Protein AF-A0A0B5FX45-F1 (afdb_monomer)

Secondary structure (DSSP, 8-state):
-EEEEEEEE-TTS-EEEEEEEEETTEEEEEEEETTSPPEEEEEEGGG-S-HHHHHHHHHHHHHHTT-EE--------HHHHHHHHHHHHHHHHHHHHHHHHHHHHHHHHHHHHTT--

pLDDT: mean 80.98, std 15.62, range [41.31, 96.44]

Sequence (117 aa):
MVIAHLRFDNPDGSSKDWIIRRTSDGFATEWGRTGKALQSKNFPGKNFSNVDAEIQRRISEKYKKGYQDVVSSAPDDPAMKAVKKRVEQEAKAEAQKKAEKELAKISKIDSVFSNWF

Nearest PDB structures (foldseek):
  6q50-assembly1_A  TM=7.424E-01  e=2.292E+00  Leishmania mexicana MHOM/GT/2001/U1103
  8v45-assembly1_E  TM=4.989E-01  e=1.807E+00  Escherichia coli B185
  8v45-assembly1_D  TM=4.992E-01  e=1.917E+00  Escherichia coli B185
  8v48-assembly1_B  TM=5.318E-01  e=2.741E+00  Escherichia coli B185
  8v45-assembly1_C  TM=5.037E-01  e=2.433E+00  Escherichia coli B185

InterPro domains:
  IPR008893 WGR domain [PF05406] (26-70)
  IPR036930 WGR domain superfamily [SSF142921] (28-70)

Solvent-accessible surface area (backbone atoms only — not comparable to full-atom values): 6668 Å² total; per-residue (Å²): 88,74,74,47,40,29,35,34,77,44,97,86,76,51,43,34,37,41,34,35,29,46,49,96,62,30,35,34,42,35,38,34,50,61,100,53,86,60,48,75,50,80,45,61,29,91,82,42,96,50,56,66,60,53,52,51,52,55,52,51,57,39,46,76,70,63,34,40,79,46,94,58,98,53,78,90,50,67,66,58,58,51,51,54,54,48,54,54,50,50,53,51,51,53,51,48,56,50,51,52,54,53,53,54,51,53,56,56,51,54,61,56,60,69,75,75,117

Radius of gyration: 20.95 Å; Cα contacts (8 Å, |Δi|>4): 129; chains: 1; bounding box: 33×55×61 Å

Organism: NCBI:txid483547

Structure (mmCIF, N/CA/C/O backbone):
data_AF-A0A0B5FX45-F1
#
_entry.id   AF-A0A0B5FX45-F1
#
loop_
_atom_site.group_PDB
_atom_site.id
_atom_site.type_symbol
_atom_site.label_atom_i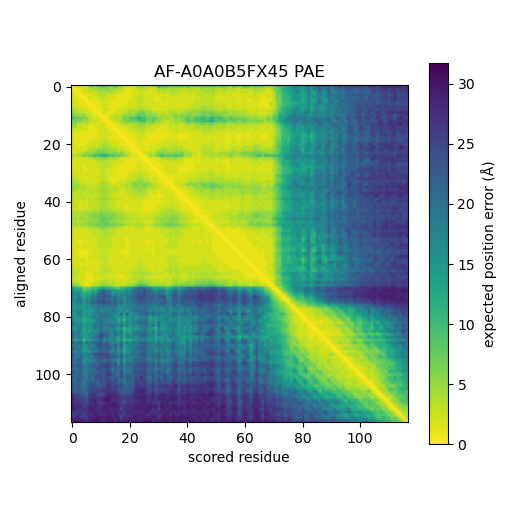d
_atom_site.label_alt_id
_atom_site.label_comp_id
_atom_site.label_asym_id
_atom_site.label_entity_id
_atom_site.label_seq_id
_atom_site.pdbx_PDB_ins_code
_atom_site.Cartn_x
_atom_site.Cartn_y
_atom_site.Cartn_z
_atom_site.occupancy
_atom_site.B_iso_or_equiv
_atom_site.auth_seq_id
_atom_site.auth_comp_id
_atom_site.auth_asym_id
_atom_site.auth_atom_id
_atom_site.pdbx_PDB_model_num
ATOM 1 N N . MET A 1 1 ? 3.228 -11.655 -9.136 1.00 83.38 1 MET A N 1
ATOM 2 C CA . MET A 1 1 ? 3.711 -11.862 -7.746 1.00 83.38 1 MET A CA 1
ATOM 3 C C . MET A 1 1 ? 3.039 -10.854 -6.818 1.00 83.38 1 MET A C 1
ATOM 5 O O . MET A 1 1 ? 2.895 -9.714 -7.236 1.00 83.38 1 MET A O 1
ATOM 9 N N . VAL A 1 2 ? 2.596 -11.228 -5.611 1.00 86.31 2 VAL A N 1
ATOM 10 C CA . VAL A 1 2 ? 2.105 -10.250 -4.610 1.00 86.31 2 VAL A CA 1
ATOM 11 C C . VAL A 1 2 ? 3.307 -9.578 -3.953 1.00 86.31 2 VAL A C 1
ATOM 13 O O . VAL A 1 2 ? 4.235 -10.273 -3.558 1.00 86.31 2 VAL A O 1
ATOM 16 N N . ILE A 1 3 ? 3.290 -8.250 -3.865 1.00 91.12 3 ILE A N 1
ATOM 17 C CA . ILE A 1 3 ? 4.353 -7.468 -3.221 1.00 91.12 3 ILE A CA 1
ATOM 18 C C . ILE A 1 3 ? 3.928 -7.030 -1.820 1.00 91.12 3 ILE A C 1
ATOM 20 O O . ILE A 1 3 ? 4.705 -7.141 -0.881 1.00 91.12 3 ILE A O 1
ATOM 24 N N . ALA A 1 4 ? 2.687 -6.565 -1.667 1.00 91.56 4 ALA A N 1
ATOM 25 C CA . ALA A 1 4 ? 2.130 -6.200 -0.370 1.00 91.56 4 ALA A CA 1
ATOM 26 C C . ALA A 1 4 ? 0.639 -6.534 -0.309 1.00 91.56 4 ALA A C 1
ATOM 28 O O . ALA A 1 4 ? -0.083 -6.377 -1.299 1.00 91.56 4 ALA A O 1
ATOM 29 N N . HIS A 1 5 ? 0.193 -6.955 0.870 1.00 93.94 5 HIS A N 1
ATOM 30 C CA . HIS A 1 5 ? -1.209 -7.120 1.222 1.00 93.94 5 HIS A CA 1
ATOM 31 C C . HIS A 1 5 ? -1.456 -6.338 2.507 1.00 93.94 5 HIS A C 1
ATOM 33 O O . HIS A 1 5 ? -0.943 -6.684 3.566 1.00 93.94 5 HIS A O 1
ATOM 39 N N . LEU A 1 6 ? -2.218 -5.259 2.388 1.00 94.50 6 LEU A N 1
ATOM 40 C CA . LEU A 1 6 ? -2.512 -4.347 3.475 1.00 94.50 6 LEU A CA 1
ATOM 41 C C . LEU A 1 6 ? -4.003 -4.378 3.802 1.00 94.50 6 LEU A C 1
ATOM 43 O O . LEU A 1 6 ? -4.831 -4.434 2.894 1.00 94.50 6 LEU A O 1
ATOM 47 N N . ARG A 1 7 ? -4.350 -4.264 5.081 1.00 94.81 7 ARG A N 1
ATOM 48 C CA . ARG A 1 7 ? -5.727 -4.174 5.567 1.00 94.81 7 ARG A CA 1
ATOM 49 C C . ARG A 1 7 ? -5.937 -2.915 6.376 1.00 94.81 7 ARG A C 1
ATOM 51 O O . ARG A 1 7 ? -5.081 -2.508 7.152 1.00 94.81 7 ARG A O 1
ATOM 58 N N . PHE A 1 8 ? -7.090 -2.304 6.174 1.00 95.00 8 PHE A N 1
ATOM 59 C CA . PHE A 1 8 ? -7.590 -1.233 7.014 1.00 95.00 8 PHE A CA 1
ATOM 60 C C . PHE A 1 8 ? -8.860 -1.707 7.706 1.00 95.00 8 PHE A C 1
ATOM 62 O O . PHE A 1 8 ? -9.820 -2.084 7.027 1.00 95.00 8 PHE A O 1
ATOM 69 N N . ASP A 1 9 ? -8.852 -1.672 9.033 1.00 92.75 9 ASP A N 1
ATOM 70 C CA . ASP A 1 9 ? -10.010 -1.999 9.854 1.00 92.75 9 ASP A CA 1
ATOM 71 C C . ASP A 1 9 ? -10.780 -0.715 10.156 1.00 92.75 9 ASP A C 1
ATOM 73 O O . ASP A 1 9 ? -10.256 0.235 10.741 1.00 92.75 9 ASP A O 1
ATOM 77 N N . ASN A 1 10 ? -12.025 -0.664 9.692 1.00 91.12 10 ASN A N 1
ATOM 78 C CA . ASN A 1 10 ? -12.907 0.460 9.938 1.00 91.12 10 ASN A CA 1
ATOM 79 C C . ASN A 1 10 ? -13.504 0.350 11.358 1.00 91.12 10 ASN A C 1
ATOM 81 O O . ASN A 1 10 ? -13.733 -0.757 11.852 1.00 91.12 10 ASN A O 1
ATOM 85 N N . PRO A 1 11 ? -13.854 1.481 11.997 1.00 89.25 11 PRO A N 1
ATOM 86 C CA . PRO A 1 11 ? -14.494 1.483 13.318 1.00 89.25 11 PRO A CA 1
ATOM 87 C C . PRO A 1 11 ? -15.849 0.759 13.374 1.00 89.25 11 PRO A C 1
ATOM 89 O O . PRO A 1 11 ? -16.292 0.374 14.449 1.00 89.25 11 PRO A O 1
ATOM 92 N N . ASP A 1 12 ? -16.509 0.569 12.228 1.00 90.44 12 ASP A N 1
ATOM 93 C CA . ASP A 1 12 ? -17.777 -0.161 12.102 1.00 90.44 12 ASP A CA 1
ATOM 94 C C . ASP A 1 12 ? -17.607 -1.696 12.122 1.00 90.44 12 ASP A C 1
ATOM 96 O O . ASP A 1 12 ? -18.574 -2.433 11.931 1.00 90.44 12 ASP A O 1
ATOM 100 N N . GLY A 1 13 ? -16.377 -2.185 12.324 1.00 87.81 13 GLY A N 1
ATOM 101 C CA . GLY A 1 13 ? -16.033 -3.606 12.332 1.00 87.81 13 GLY A CA 1
ATOM 102 C C . GLY A 1 13 ? -15.856 -4.217 10.939 1.00 87.81 13 GLY A C 1
ATOM 103 O O . GLY A 1 13 ? -15.592 -5.413 10.822 1.00 87.81 13 GLY A O 1
ATOM 104 N N . SER A 1 14 ? -15.995 -3.434 9.864 1.00 91.25 14 SER A N 1
ATOM 105 C CA . SER A 1 14 ? -15.686 -3.888 8.509 1.00 91.25 14 SER A CA 1
ATOM 106 C C . SER A 1 14 ? -14.210 -3.680 8.168 1.00 91.25 14 SER A C 1
ATOM 108 O O . SER A 1 14 ? -13.602 -2.686 8.550 1.00 91.25 14 SER A O 1
ATOM 110 N N . SER A 1 15 ? -13.637 -4.584 7.375 1.00 93.81 15 SER A N 1
ATOM 111 C CA . SER A 1 15 ? -12.251 -4.466 6.910 1.00 93.81 15 SER A CA 1
ATOM 112 C C . SER A 1 15 ? -12.186 -4.249 5.401 1.00 93.81 15 SER A C 1
ATOM 114 O O . SER A 1 15 ? -13.042 -4.713 4.633 1.00 93.81 15 SER A O 1
ATOM 116 N N . LYS A 1 16 ? -11.158 -3.525 4.965 1.00 95.00 16 LYS A N 1
ATOM 117 C CA . LYS A 1 16 ? -10.839 -3.283 3.559 1.00 95.00 16 LYS A CA 1
ATOM 118 C C . LYS A 1 16 ? -9.441 -3.791 3.264 1.00 95.00 16 LYS A C 1
ATOM 120 O O . LYS A 1 16 ? -8.483 -3.330 3.879 1.00 95.00 16 LYS A O 1
ATOM 125 N N . ASP A 1 17 ? -9.335 -4.657 2.270 1.00 95.12 17 ASP A N 1
ATOM 126 C CA . ASP A 1 17 ? -8.054 -5.130 1.768 1.00 95.12 17 ASP A CA 1
ATOM 127 C C . ASP A 1 17 ? -7.590 -4.245 0.611 1.00 95.12 17 ASP A C 1
ATOM 129 O O . ASP A 1 17 ? -8.379 -3.782 -0.221 1.00 95.12 17 ASP A O 1
ATOM 133 N N . TRP A 1 18 ? -6.288 -3.997 0.578 1.00 96.12 18 TRP A N 1
ATOM 134 C CA . TRP A 1 18 ? -5.579 -3.331 -0.499 1.00 96.12 18 TRP A CA 1
ATOM 135 C C . TRP A 1 18 ? -4.313 -4.125 -0.808 1.00 96.12 18 TRP A C 1
ATOM 137 O O . TRP A 1 18 ? -3.447 -4.302 0.045 1.00 96.12 18 TRP A O 1
ATOM 147 N N . ILE A 1 19 ? -4.207 -4.618 -2.033 1.00 95.19 19 ILE A N 1
ATOM 148 C CA . ILE A 1 19 ? -3.137 -5.513 -2.468 1.00 95.19 19 ILE A CA 1
ATOM 149 C C . ILE A 1 19 ? -2.411 -4.850 -3.628 1.00 95.19 19 ILE A C 1
ATOM 151 O O . ILE A 1 19 ? -3.039 -4.255 -4.504 1.00 95.19 19 ILE A O 1
ATOM 155 N N . ILE A 1 20 ? -1.088 -4.975 -3.667 1.00 94.88 20 ILE A N 1
ATOM 156 C CA . ILE A 1 20 ? -0.296 -4.607 -4.839 1.00 94.88 20 ILE A CA 1
ATOM 157 C C . ILE A 1 20 ? 0.448 -5.829 -5.365 1.00 94.88 20 ILE A C 1
ATOM 159 O O . ILE A 1 20 ? 1.094 -6.569 -4.617 1.00 94.88 20 ILE A O 1
ATOM 163 N N . ARG A 1 21 ? 0.328 -6.062 -6.671 1.00 93.75 21 ARG A N 1
ATOM 164 C CA . ARG A 1 21 ? 0.940 -7.191 -7.370 1.00 93.75 21 ARG A CA 1
ATOM 165 C C . ARG A 1 21 ? 1.883 -6.691 -8.447 1.00 93.75 21 ARG A C 1
ATOM 167 O O . ARG A 1 21 ? 1.520 -5.824 -9.233 1.00 93.75 21 ARG A O 1
ATOM 174 N N . ARG A 1 22 ? 3.064 -7.294 -8.532 1.00 91.44 22 ARG A N 1
ATOM 175 C CA . ARG A 1 22 ? 3.957 -7.154 -9.681 1.00 91.44 22 ARG A CA 1
ATOM 176 C C . ARG A 1 22 ? 3.434 -7.998 -10.837 1.00 91.44 22 ARG A C 1
ATOM 178 O O . ARG A 1 22 ? 3.142 -9.188 -10.651 1.00 91.44 22 ARG A O 1
ATOM 185 N N . THR A 1 23 ? 3.357 -7.380 -12.007 1.00 91.62 23 THR A N 1
ATOM 186 C CA . THR A 1 23 ? 3.070 -8.018 -13.297 1.00 91.62 23 THR A CA 1
ATOM 187 C C . THR A 1 23 ? 4.314 -7.928 -14.184 1.00 91.62 23 THR A C 1
ATOM 189 O O . THR A 1 23 ? 5.240 -7.184 -13.863 1.00 91.62 23 THR A O 1
ATOM 192 N N . SER A 1 24 ? 4.358 -8.668 -15.295 1.00 88.19 24 SER A N 1
ATOM 193 C CA . SER A 1 24 ? 5.449 -8.542 -16.281 1.00 88.19 24 SER A CA 1
ATOM 194 C C . SER A 1 24 ? 5.571 -7.108 -16.801 1.00 88.19 24 SER A C 1
ATOM 196 O O . SER A 1 24 ? 6.667 -6.573 -16.924 1.00 88.19 24 SER A O 1
ATOM 198 N N . ASP A 1 25 ? 4.424 -6.459 -17.001 1.00 90.06 25 ASP A N 1
ATOM 199 C CA . ASP A 1 25 ? 4.350 -5.187 -17.715 1.00 90.06 25 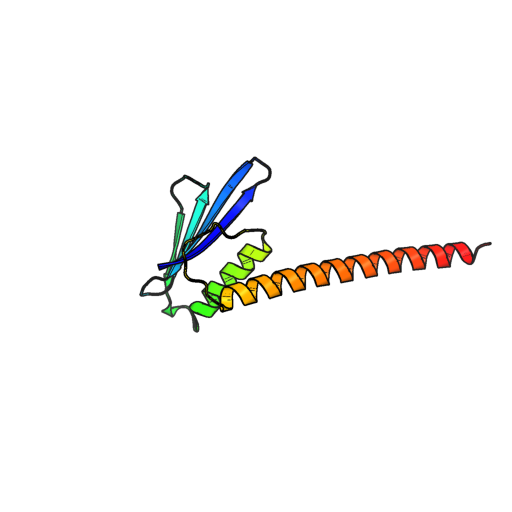ASP A CA 1
ATOM 200 C C . ASP A 1 25 ? 4.237 -3.985 -16.772 1.00 90.06 25 ASP A C 1
ATOM 202 O O . ASP A 1 25 ? 3.844 -2.912 -17.215 1.00 90.06 25 ASP A O 1
ATOM 206 N N . GLY A 1 26 ? 4.507 -4.145 -15.470 1.00 94.06 26 GLY A N 1
ATOM 207 C CA . GLY A 1 26 ? 4.310 -3.103 -14.458 1.00 94.06 26 GLY A CA 1
ATOM 208 C C . GLY A 1 26 ? 3.773 -3.654 -13.141 1.00 94.06 26 GLY A C 1
ATOM 209 O O . GLY A 1 26 ? 4.353 -4.566 -12.550 1.00 94.06 26 GLY A O 1
ATOM 210 N N . PHE A 1 27 ? 2.666 -3.093 -12.657 1.00 95.81 27 PHE A N 1
ATOM 211 C CA . PHE A 1 27 ? 2.006 -3.573 -11.444 1.00 95.81 27 PHE A CA 1
ATOM 212 C C . PHE A 1 27 ? 0.494 -3.354 -11.479 1.00 95.81 27 PHE A C 1
ATOM 214 O O . PHE A 1 27 ? -0.025 -2.529 -12.228 1.00 95.81 27 PHE A O 1
ATOM 221 N N . ALA A 1 28 ? -0.218 -4.073 -10.623 1.00 96.00 28 ALA A N 1
ATOM 222 C CA . ALA A 1 28 ? -1.649 -3.930 -10.415 1.00 96.00 28 ALA A CA 1
ATOM 223 C C . ALA A 1 28 ? -1.932 -3.630 -8.946 1.00 96.00 28 ALA A C 1
ATOM 225 O O . ALA A 1 28 ? -1.264 -4.158 -8.057 1.00 96.00 28 ALA A O 1
ATOM 226 N N . THR A 1 29 ? -2.935 -2.797 -8.688 1.00 96.31 29 THR A N 1
ATOM 227 C CA . THR A 1 29 ? -3.494 -2.626 -7.344 1.00 96.31 29 THR A CA 1
ATOM 228 C C . THR A 1 29 ? -4.890 -3.213 -7.306 1.00 96.31 29 THR A C 1
ATOM 230 O O . THR A 1 29 ? -5.702 -2.889 -8.173 1.00 96.31 29 THR A O 1
ATOM 233 N N . GLU A 1 30 ? -5.185 -3.997 -6.282 1.00 96.06 30 GLU A N 1
ATOM 234 C CA . GLU A 1 30 ? -6.506 -4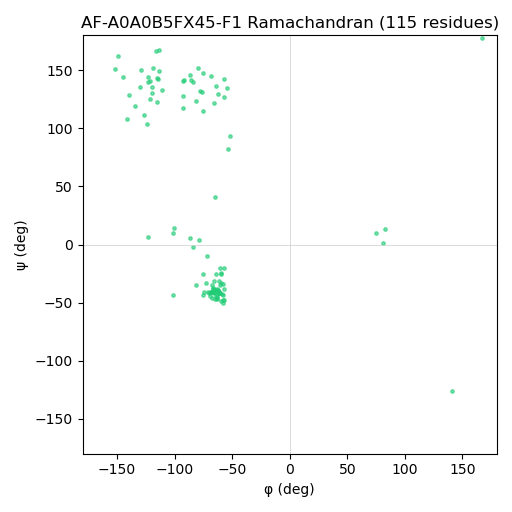.543 -5.996 1.00 96.06 30 GLU A CA 1
ATOM 235 C C . GLU A 1 30 ? -7.024 -3.948 -4.686 1.00 96.06 30 GLU A C 1
ATOM 237 O O . GLU A 1 30 ? -6.246 -3.724 -3.758 1.00 96.06 30 GLU A O 1
ATOM 242 N N . TRP A 1 31 ? -8.318 -3.653 -4.594 1.00 96.44 31 TRP A N 1
ATOM 243 C CA . TRP A 1 31 ? -8.919 -3.146 -3.364 1.00 96.44 31 TRP A CA 1
ATOM 244 C C . TRP A 1 31 ? -10.393 -3.505 -3.240 1.00 96.44 31 TRP A C 1
ATOM 246 O O . TRP A 1 31 ? -11.115 -3.624 -4.227 1.00 96.44 31 TRP A O 1
ATOM 256 N N . GLY A 1 32 ? -10.868 -3.630 -2.007 1.00 95.75 32 GLY A N 1
ATOM 257 C CA . GLY A 1 32 ? -12.266 -3.948 -1.753 1.00 95.75 32 GLY A CA 1
ATOM 258 C C . GLY A 1 32 ? -12.516 -4.352 -0.313 1.00 95.75 32 GLY A C 1
ATOM 259 O O . GLY A 1 32 ? -11.599 -4.414 0.503 1.00 95.75 32 GLY A O 1
ATOM 260 N N . ARG A 1 33 ? -13.784 -4.607 0.010 1.00 94.00 33 ARG A N 1
ATOM 261 C CA . ARG A 1 33 ? -14.155 -5.153 1.317 1.00 94.00 33 ARG A CA 1
ATOM 262 C C . ARG A 1 33 ? -13.552 -6.550 1.473 1.00 94.00 33 ARG A C 1
ATOM 264 O O . ARG A 1 33 ? -13.633 -7.357 0.547 1.00 94.00 33 ARG A O 1
ATOM 271 N N . THR A 1 34 ? -12.991 -6.836 2.642 1.00 91.50 34 THR A N 1
ATOM 272 C CA . THR A 1 34 ? -12.420 -8.147 2.962 1.00 91.50 34 THR A CA 1
ATOM 273 C C . THR A 1 34 ? -13.439 -9.267 2.738 1.00 91.50 34 THR A C 1
ATOM 275 O O . THR A 1 34 ? -14.607 -9.144 3.113 1.00 91.50 34 THR A O 1
ATOM 278 N N . GLY A 1 35 ? -13.006 -10.356 2.094 1.00 86.69 35 GLY A N 1
ATOM 279 C CA . GLY A 1 35 ? -13.854 -11.515 1.782 1.00 86.69 35 GLY A CA 1
ATOM 280 C C . GLY A 1 35 ? -14.845 -11.307 0.628 1.00 86.69 35 GLY A C 1
ATOM 281 O O . GLY A 1 35 ? -15.725 -12.141 0.418 1.00 86.69 35 GLY A O 1
ATOM 282 N N . LYS A 1 36 ? -14.739 -10.202 -0.120 1.00 91.62 36 LYS A N 1
ATOM 283 C CA . LYS A 1 36 ? -15.526 -9.937 -1.334 1.00 91.62 36 LYS A CA 1
ATOM 284 C C . LYS A 1 36 ? -14.622 -9.858 -2.562 1.00 91.62 36 LYS A C 1
ATOM 286 O O . LYS A 1 36 ? -13.404 -9.751 -2.446 1.00 91.62 36 LYS A O 1
ATOM 291 N N . ALA A 1 37 ? -15.237 -9.903 -3.744 1.00 91.81 37 ALA A N 1
ATOM 292 C CA . ALA A 1 37 ? -14.531 -9.668 -4.997 1.00 91.81 37 ALA A CA 1
ATOM 293 C C . ALA A 1 37 ? -13.865 -8.283 -4.968 1.00 91.81 37 ALA A C 1
ATOM 295 O O . ALA A 1 37 ? -14.516 -7.276 -4.674 1.00 91.81 37 ALA A O 1
ATOM 296 N N . LEU A 1 38 ? -12.562 -8.253 -5.242 1.00 93.50 38 LEU A N 1
ATOM 297 C CA . LEU A 1 38 ? -11.772 -7.029 -5.234 1.00 93.50 38 LEU A CA 1
ATOM 298 C C . LEU A 1 38 ? -11.869 -6.333 -6.591 1.00 93.50 38 LEU A C 1
ATOM 300 O O . LEU A 1 38 ? -11.857 -6.969 -7.643 1.00 93.50 38 LEU A O 1
ATOM 304 N N . GLN A 1 39 ? -11.928 -5.008 -6.557 1.00 96.25 39 GLN A N 1
ATOM 305 C CA . GLN A 1 39 ? -11.715 -4.179 -7.736 1.00 96.25 39 GLN A CA 1
ATOM 306 C C . GLN A 1 39 ? -10.225 -4.154 -8.055 1.00 96.25 39 GLN A C 1
ATOM 308 O O . GLN A 1 39 ? -9.406 -4.193 -7.140 1.00 96.25 39 GLN A O 1
ATOM 313 N N . SER A 1 40 ? -9.863 -4.057 -9.330 1.00 95.50 40 SER A N 1
ATOM 314 C CA . SER A 1 40 ? -8.467 -4.017 -9.760 1.00 95.50 40 SER A CA 1
ATOM 315 C C . SER A 1 40 ? -8.201 -2.850 -10.704 1.00 95.50 40 SER A C 1
ATOM 317 O O . SER A 1 40 ? -9.073 -2.390 -11.443 1.00 95.50 40 SER A O 1
ATOM 319 N N . LYS A 1 41 ? -6.967 -2.345 -10.669 1.00 96.38 41 LYS A N 1
ATOM 320 C CA . LYS A 1 41 ? -6.454 -1.371 -11.632 1.00 96.38 41 LYS A CA 1
ATOM 321 C C . LYS A 1 41 ? -5.018 -1.702 -11.990 1.00 96.38 41 LYS A C 1
ATOM 323 O O . LYS A 1 41 ? -4.171 -1.824 -11.105 1.00 96.38 41 LYS A O 1
ATOM 328 N N . ASN A 1 42 ? -4.759 -1.777 -13.290 1.00 95.31 42 ASN A N 1
ATOM 329 C CA . ASN A 1 42 ? -3.436 -2.040 -13.837 1.00 95.31 42 ASN A CA 1
ATOM 330 C C . ASN A 1 42 ? -2.701 -0.733 -14.138 1.00 95.31 42 ASN A C 1
ATOM 332 O O . ASN A 1 42 ? -3.286 0.236 -14.628 1.00 95.31 42 ASN A O 1
ATOM 336 N N . PHE A 1 43 ? -1.405 -0.734 -13.855 1.00 94.31 43 PHE A N 1
ATOM 337 C CA . PHE A 1 43 ? -0.488 0.374 -14.066 1.00 94.31 43 PHE A CA 1
ATOM 338 C C . PHE A 1 43 ? 0.672 -0.112 -14.943 1.00 94.31 43 PHE A C 1
ATOM 340 O O . PHE A 1 43 ? 1.561 -0.815 -14.452 1.00 94.31 43 PHE A O 1
ATOM 347 N N . PRO A 1 44 ? 0.672 0.245 -16.241 1.00 95.38 44 PRO A N 1
ATOM 348 C CA . PRO A 1 44 ? 1.757 -0.109 -17.145 1.00 95.38 44 PRO A CA 1
ATOM 349 C C . PRO A 1 44 ? 3.081 0.513 -16.693 1.00 95.38 44 PRO A C 1
ATOM 351 O O . PRO A 1 44 ? 3.163 1.719 -16.469 1.00 95.38 44 PRO A O 1
ATOM 354 N N . GLY A 1 45 ? 4.126 -0.302 -16.609 1.00 92.00 45 GLY A N 1
ATOM 355 C CA . GLY A 1 45 ? 5.467 0.055 -16.157 1.00 92.00 45 GLY A CA 1
ATOM 356 C C . GLY A 1 45 ? 6.122 1.119 -17.028 1.00 92.00 45 GLY A C 1
ATOM 357 O O . GLY A 1 45 ? 6.810 1.980 -16.500 1.00 92.00 45 GLY A O 1
ATOM 358 N N . LYS A 1 46 ? 5.811 1.147 -18.333 1.00 92.94 46 LYS A N 1
ATOM 359 C CA . LYS A 1 46 ? 6.285 2.182 -19.271 1.00 92.94 46 LYS A CA 1
ATOM 360 C C . LYS A 1 46 ? 5.915 3.617 -18.870 1.00 92.94 46 LYS A C 1
ATOM 362 O O . LYS A 1 46 ? 6.527 4.558 -19.356 1.00 92.94 46 LYS A O 1
ATOM 367 N N . ASN A 1 47 ? 4.911 3.787 -18.007 1.00 92.12 47 ASN A N 1
ATOM 368 C CA . ASN A 1 47 ? 4.479 5.098 -17.525 1.00 92.12 47 ASN A CA 1
ATOM 369 C C . ASN A 1 47 ? 5.311 5.594 -16.329 1.00 92.12 47 ASN A C 1
ATOM 371 O O . ASN A 1 47 ? 5.053 6.683 -15.824 1.00 92.12 47 ASN A O 1
ATOM 375 N N . PHE A 1 48 ? 6.268 4.798 -15.846 1.00 91.44 48 PHE A N 1
ATOM 376 C CA . PHE A 1 48 ? 7.061 5.100 -14.662 1.00 91.44 48 PHE A CA 1
ATOM 377 C C . PHE A 1 48 ? 8.546 4.929 -14.974 1.00 91.44 48 PHE A C 1
ATOM 379 O O . PHE A 1 48 ? 8.957 3.934 -15.562 1.00 91.44 48 PHE A O 1
ATOM 386 N N . SER A 1 49 ? 9.365 5.881 -14.531 1.00 90.19 49 SER A N 1
ATOM 387 C CA . SER A 1 49 ? 10.826 5.792 -14.640 1.00 90.19 49 SER A CA 1
ATOM 388 C C . SER A 1 49 ? 11.405 4.687 -13.753 1.00 90.19 49 SER A C 1
ATOM 390 O O . SER A 1 49 ? 12.366 4.025 -14.131 1.00 90.19 49 SER A O 1
ATOM 392 N N . ASN A 1 50 ? 10.808 4.468 -12.579 1.00 92.50 50 ASN A N 1
ATOM 393 C CA . ASN A 1 50 ? 11.152 3.382 -11.674 1.00 92.50 50 ASN A CA 1
ATOM 394 C C . ASN A 1 50 ? 9.878 2.806 -11.041 1.00 92.50 50 ASN A C 1
ATOM 396 O O . ASN A 1 50 ? 9.242 3.429 -10.187 1.00 92.50 50 ASN A O 1
ATOM 400 N N . VAL A 1 51 ? 9.509 1.601 -11.477 1.00 92.69 51 VAL A N 1
ATOM 401 C CA . VAL A 1 51 ? 8.291 0.910 -11.035 1.00 92.69 51 VAL A CA 1
ATOM 402 C C . VAL A 1 51 ? 8.361 0.541 -9.551 1.00 92.69 51 VAL A C 1
ATOM 404 O O . VAL A 1 51 ? 7.366 0.666 -8.840 1.00 92.69 51 VAL A O 1
ATOM 407 N N . ASP A 1 52 ? 9.531 0.129 -9.062 1.00 91.12 52 ASP A N 1
ATOM 408 C CA . ASP A 1 52 ? 9.719 -0.268 -7.665 1.00 91.12 52 ASP A CA 1
ATOM 409 C C . ASP A 1 52 ? 9.597 0.928 -6.721 1.00 91.12 52 ASP A C 1
ATOM 411 O O . ASP A 1 52 ? 8.913 0.843 -5.701 1.00 91.12 52 ASP A O 1
ATOM 415 N N . ALA A 1 53 ? 10.158 2.077 -7.100 1.00 92.31 53 ALA A N 1
ATOM 416 C CA . ALA A 1 53 ? 9.996 3.314 -6.341 1.00 92.31 53 ALA A CA 1
ATOM 417 C C . ALA A 1 53 ? 8.520 3.742 -6.246 1.00 92.31 53 ALA A C 1
ATOM 419 O O . ALA A 1 53 ? 8.059 4.124 -5.170 1.00 92.31 53 ALA A O 1
ATOM 420 N N . GLU A 1 54 ? 7.755 3.632 -7.337 1.00 94.44 54 GLU A N 1
ATOM 421 C CA . GLU A 1 54 ? 6.322 3.956 -7.331 1.00 94.44 54 GLU A CA 1
ATOM 422 C C . GLU A 1 54 ? 5.507 2.975 -6.473 1.00 94.44 54 GLU A C 1
ATOM 424 O O . GLU A 1 54 ? 4.616 3.395 -5.727 1.00 94.44 54 GLU A O 1
ATOM 429 N N . ILE A 1 55 ? 5.821 1.676 -6.533 1.00 93.06 55 ILE A N 1
ATOM 430 C CA . ILE A 1 55 ? 5.218 0.654 -5.665 1.00 93.06 55 ILE A CA 1
ATOM 431 C C . ILE A 1 55 ? 5.461 1.005 -4.193 1.00 93.06 55 ILE A C 1
ATOM 433 O O . ILE A 1 55 ? 4.508 1.078 -3.414 1.00 93.06 55 ILE A O 1
ATOM 437 N N . GLN A 1 56 ? 6.712 1.290 -3.823 1.00 92.62 56 GLN A N 1
ATOM 438 C CA . GLN A 1 56 ? 7.088 1.647 -2.453 1.00 92.62 56 GLN A CA 1
ATOM 439 C C . GLN A 1 56 ? 6.409 2.941 -1.989 1.00 92.62 56 GLN A C 1
ATOM 441 O O . GLN A 1 56 ? 5.903 3.014 -0.867 1.00 92.62 56 GLN A O 1
ATOM 446 N N . ARG A 1 57 ? 6.310 3.945 -2.868 1.00 94.81 57 ARG A N 1
ATOM 447 C CA . ARG A 1 57 ? 5.600 5.201 -2.589 1.00 94.81 57 ARG A CA 1
ATOM 448 C C . ARG A 1 57 ? 4.134 4.945 -2.233 1.00 94.81 57 ARG A C 1
ATOM 450 O O . ARG A 1 57 ? 3.652 5.453 -1.222 1.00 94.81 57 ARG A O 1
ATOM 457 N N . ARG A 1 58 ? 3.433 4.118 -3.017 1.00 94.75 58 ARG A N 1
ATOM 458 C CA . ARG A 1 58 ? 2.023 3.764 -2.767 1.00 94.75 58 ARG A CA 1
ATOM 459 C C . ARG A 1 58 ? 1.838 2.972 -1.482 1.00 94.75 58 ARG A C 1
ATOM 461 O O . ARG A 1 58 ? 0.890 3.235 -0.750 1.00 94.75 58 ARG A O 1
ATOM 468 N N . ILE A 1 59 ? 2.733 2.028 -1.200 1.00 93.00 59 ILE A N 1
ATOM 469 C CA . ILE A 1 59 ? 2.729 1.268 0.054 1.00 93.00 59 ILE A CA 1
ATOM 470 C C . ILE A 1 59 ? 2.889 2.227 1.247 1.00 93.00 59 ILE A C 1
ATOM 472 O O . ILE A 1 59 ? 2.072 2.208 2.167 1.00 93.00 59 ILE A O 1
ATOM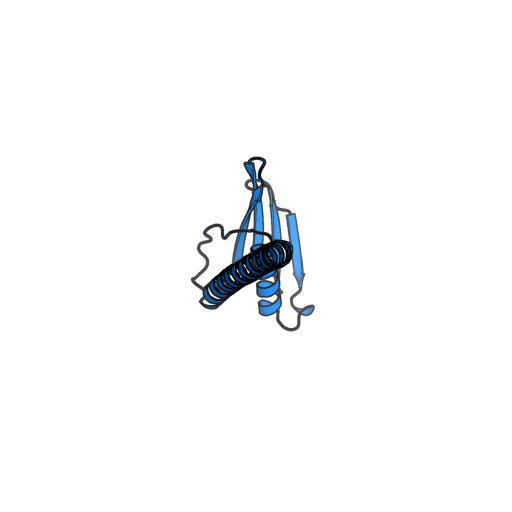 476 N N . SER A 1 60 ? 3.864 3.141 1.193 1.00 92.44 60 SER A N 1
ATOM 477 C CA . SER A 1 60 ? 4.082 4.152 2.237 1.00 92.44 60 SER A CA 1
ATOM 478 C C . SER A 1 60 ? 2.852 5.037 2.467 1.00 92.44 60 SER A C 1
ATOM 480 O O . SER A 1 60 ? 2.449 5.254 3.609 1.00 92.44 60 SER A O 1
ATOM 482 N N . GLU A 1 61 ? 2.186 5.495 1.402 1.00 94.56 61 GLU A N 1
ATOM 483 C CA . GLU A 1 61 ? 0.934 6.255 1.522 1.00 94.56 61 GLU A CA 1
ATOM 484 C C . GLU A 1 61 ? -0.183 5.477 2.224 1.00 94.56 61 GLU A C 1
ATOM 486 O O . GLU A 1 61 ? -1.022 6.079 2.896 1.00 94.56 61 GLU A O 1
ATOM 491 N N . LYS A 1 62 ? -0.235 4.152 2.059 1.00 94.38 62 LYS A N 1
ATOM 492 C CA . LYS A 1 62 ? -1.231 3.308 2.727 1.00 94.38 62 LYS A CA 1
ATOM 493 C C . LYS A 1 62 ? -0.906 3.120 4.201 1.00 94.38 62 LYS A C 1
ATOM 495 O O . LYS A 1 62 ? -1.816 3.275 5.013 1.00 94.38 62 LYS A O 1
ATOM 500 N N . TYR A 1 63 ? 0.361 2.920 4.560 1.00 91.88 63 TYR A N 1
ATOM 501 C CA . TYR A 1 63 ? 0.769 2.914 5.968 1.00 91.88 63 TYR A CA 1
ATOM 502 C C . TYR A 1 63 ? 0.436 4.235 6.667 1.00 91.88 63 TYR A C 1
ATOM 504 O O . TYR A 1 63 ? -0.129 4.225 7.756 1.00 91.88 63 TYR A O 1
ATOM 512 N N . LYS A 1 64 ? 0.673 5.381 6.013 1.00 93.12 64 LYS A N 1
ATOM 513 C CA . LYS A 1 64 ? 0.287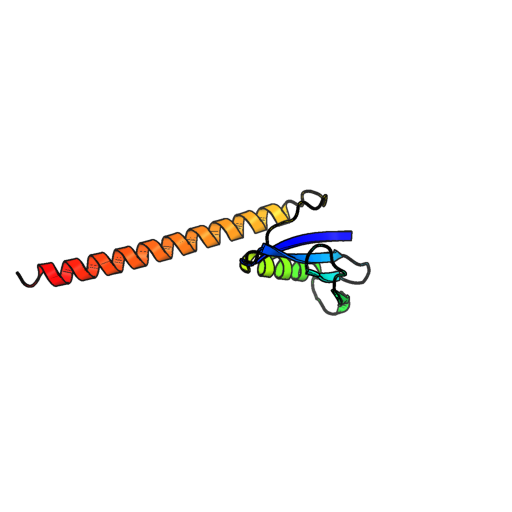 6.703 6.549 1.00 93.12 64 LYS A CA 1
ATOM 514 C C . LYS A 1 64 ? -1.219 6.844 6.789 1.00 93.12 64 LYS A C 1
ATOM 516 O O . LYS A 1 64 ? -1.635 7.629 7.630 1.00 93.12 64 LYS A O 1
ATOM 521 N N . LYS A 1 65 ? -2.040 6.083 6.061 1.00 91.56 65 LYS A N 1
ATOM 522 C CA . LYS A 1 65 ? -3.500 6.032 6.228 1.00 91.56 65 LYS A CA 1
ATOM 523 C C . LYS A 1 65 ? -3.950 5.024 7.290 1.00 91.56 65 LYS A C 1
ATOM 525 O O . LYS A 1 65 ? -5.148 4.813 7.418 1.00 91.56 65 LYS A O 1
ATOM 530 N N . GLY A 1 66 ? -3.025 4.394 8.016 1.00 91.69 66 GLY A N 1
ATOM 531 C CA . GLY A 1 66 ? -3.329 3.416 9.062 1.00 91.69 66 GLY A CA 1
ATOM 532 C C . GLY A 1 66 ? -3.597 2.002 8.550 1.00 91.69 66 GLY A C 1
ATOM 533 O O . GLY A 1 66 ? -4.102 1.178 9.306 1.00 91.69 66 GLY A O 1
ATOM 534 N N . TYR A 1 67 ? -3.281 1.703 7.285 1.00 94.06 67 TYR A N 1
ATOM 535 C CA . TYR A 1 67 ? -3.314 0.319 6.816 1.00 94.06 67 TYR A CA 1
ATOM 536 C C . TYR A 1 67 ? -2.196 -0.480 7.493 1.00 94.06 67 TYR A C 1
ATOM 538 O O . TYR A 1 67 ? -1.097 0.033 7.705 1.00 94.06 67 TYR A O 1
ATOM 546 N N . GLN A 1 68 ? -2.468 -1.744 7.782 1.00 92.31 68 GLN A N 1
ATOM 547 C CA . GLN A 1 68 ? -1.558 -2.671 8.442 1.00 92.31 68 GLN A CA 1
ATOM 548 C C . GLN A 1 68 ? -1.259 -3.853 7.523 1.00 92.31 68 GLN A C 1
ATOM 550 O O . GLN A 1 68 ? -2.086 -4.214 6.688 1.00 92.31 68 GLN A O 1
ATOM 555 N N . ASP A 1 69 ? -0.085 -4.461 7.665 1.00 90.38 69 ASP A N 1
ATOM 556 C CA . ASP A 1 69 ? 0.252 -5.662 6.904 1.00 90.38 69 ASP A CA 1
ATOM 557 C C . ASP A 1 69 ? -0.652 -6.824 7.316 1.00 90.38 69 ASP A C 1
ATOM 559 O O . ASP A 1 69 ? -0.658 -7.247 8.473 1.00 90.38 69 ASP A O 1
ATOM 563 N N . VAL A 1 70 ? -1.372 -7.386 6.350 1.00 87.50 70 VAL A N 1
ATOM 564 C CA . VAL A 1 70 ? -1.925 -8.730 6.493 1.00 87.50 70 VAL A CA 1
ATOM 565 C C . VAL A 1 70 ? -0.781 -9.659 6.165 1.00 87.50 70 VAL A C 1
ATOM 567 O O . VAL A 1 70 ? -0.213 -9.520 5.084 1.00 87.50 70 VAL A O 1
ATOM 570 N N . VAL A 1 71 ? -0.431 -10.565 7.084 1.00 63.06 71 VAL A N 1
ATOM 571 C CA . VAL A 1 71 ? 0.675 -11.519 6.920 1.00 63.06 71 VAL A CA 1
ATOM 572 C C . VAL A 1 71 ? 0.514 -12.253 5.588 1.00 63.06 71 VAL A C 1
ATOM 574 O O . VAL A 1 71 ? -0.206 -13.236 5.452 1.00 63.06 71 VAL A O 1
ATOM 577 N N . SER A 1 72 ? 1.164 -11.702 4.575 1.00 50.69 72 SER A N 1
ATOM 578 C CA . SER A 1 72 ? 1.361 -12.276 3.267 1.00 50.69 72 SER A CA 1
ATOM 579 C C . SER A 1 72 ? 2.690 -12.983 3.385 1.00 50.69 72 SER A C 1
ATOM 581 O O . SER A 1 72 ? 3.674 -12.367 3.788 1.00 50.69 72 SER A O 1
ATOM 583 N N . SER A 1 73 ? 2.729 -14.257 3.026 1.00 41.31 73 SER A N 1
ATOM 584 C CA . SER A 1 73 ? 3.931 -15.080 2.884 1.00 41.31 73 SER A CA 1
ATOM 585 C C . SER A 1 73 ? 4.860 -14.585 1.754 1.00 41.31 73 SER A C 1
ATOM 587 O O . SER A 1 73 ? 5.354 -15.376 0.955 1.00 41.31 73 SER A O 1
ATOM 589 N N . ALA A 1 74 ? 5.042 -13.268 1.628 1.00 46.12 74 ALA A N 1
ATOM 590 C CA . ALA A 1 74 ? 6.004 -12.637 0.744 1.00 46.12 74 ALA A CA 1
ATOM 591 C C . ALA A 1 74 ? 7.364 -12.598 1.466 1.00 46.12 74 ALA A C 1
ATOM 593 O O . ALA A 1 74 ? 7.394 -12.375 2.677 1.00 46.12 74 ALA A O 1
ATOM 594 N N . PRO A 1 75 ? 8.472 -12.857 0.751 1.00 44.78 75 PRO A N 1
ATOM 595 C CA . PRO A 1 75 ? 9.798 -12.966 1.347 1.00 44.78 75 PRO A CA 1
ATOM 596 C C . PRO A 1 75 ? 10.155 -11.689 2.112 1.00 44.78 75 PRO A C 1
ATOM 598 O O . PRO A 1 75 ? 9.810 -10.594 1.671 1.00 44.78 75 PRO A O 1
ATOM 601 N N . ASP A 1 76 ? 10.832 -11.856 3.251 1.00 51.03 76 ASP A N 1
ATOM 602 C CA . ASP A 1 76 ? 11.387 -10.797 4.098 1.00 51.03 76 ASP A CA 1
ATOM 603 C C . ASP A 1 76 ? 12.284 -9.849 3.280 1.00 51.03 76 ASP A C 1
ATOM 605 O O . ASP A 1 76 ? 13.506 -9.982 3.265 1.00 51.03 76 ASP A O 1
ATOM 609 N N . ASP A 1 77 ? 11.691 -8.882 2.584 1.00 59.50 77 ASP A N 1
ATOM 610 C CA . ASP A 1 77 ? 12.449 -7.858 1.880 1.00 59.50 77 ASP A CA 1
ATOM 611 C C . ASP A 1 77 ? 12.981 -6.854 2.923 1.00 59.50 77 ASP A C 1
ATOM 613 O O . ASP A 1 77 ? 12.193 -6.172 3.599 1.00 59.50 77 ASP A O 1
ATOM 617 N N . PRO A 1 78 ? 14.311 -6.742 3.109 1.00 59.19 78 PRO A N 1
ATOM 618 C CA . PRO A 1 78 ? 14.899 -5.833 4.089 1.00 59.19 78 PRO A CA 1
ATOM 619 C C . PRO A 1 78 ? 14.531 -4.364 3.829 1.00 59.19 78 PRO A C 1
ATOM 621 O O . PRO A 1 78 ? 14.486 -3.573 4.777 1.00 59.19 78 PRO A O 1
ATOM 624 N N . ALA A 1 79 ? 14.196 -3.992 2.587 1.00 59.28 79 ALA A N 1
ATOM 625 C CA . ALA A 1 79 ? 13.737 -2.646 2.264 1.00 59.28 79 ALA A CA 1
ATOM 626 C C . ALA A 1 79 ? 12.377 -2.333 2.914 1.00 59.28 79 ALA A C 1
ATOM 628 O O . ALA A 1 79 ? 12.195 -1.242 3.458 1.00 59.28 79 ALA A O 1
ATOM 629 N N . MET A 1 80 ? 11.455 -3.303 2.960 1.00 60.59 80 MET A N 1
ATOM 630 C CA . MET A 1 80 ? 10.142 -3.146 3.606 1.00 60.59 80 MET A CA 1
ATOM 631 C C . MET A 1 80 ? 10.279 -2.972 5.126 1.00 60.59 80 MET A C 1
ATOM 633 O O . MET A 1 80 ? 9.641 -2.095 5.716 1.00 60.59 80 MET A O 1
ATOM 637 N N . LYS A 1 81 ? 11.187 -3.727 5.767 1.00 62.38 81 LYS A N 1
ATOM 638 C CA . LYS A 1 81 ? 11.508 -3.553 7.199 1.00 62.38 81 LYS A CA 1
ATOM 639 C C . LYS A 1 81 ? 12.068 -2.160 7.495 1.00 62.38 81 LYS A C 1
ATOM 641 O O . LYS A 1 81 ? 11.691 -1.543 8.494 1.00 62.38 81 LYS A O 1
ATOM 646 N N . ALA A 1 82 ? 12.938 -1.647 6.626 1.00 67.44 82 ALA A N 1
ATOM 647 C CA . ALA A 1 82 ? 13.511 -0.314 6.782 1.00 67.44 82 ALA A CA 1
ATOM 648 C C . ALA A 1 82 ? 12.454 0.795 6.642 1.00 67.44 82 ALA A C 1
ATOM 650 O O . ALA A 1 82 ? 12.457 1.739 7.434 1.00 67.44 82 ALA A O 1
ATOM 651 N N . VAL A 1 83 ? 11.521 0.669 5.690 1.00 69.12 83 VAL A N 1
ATOM 652 C CA . VAL A 1 83 ? 10.414 1.626 5.515 1.00 69.12 83 VAL A CA 1
ATOM 653 C C . VAL A 1 83 ? 9.508 1.642 6.746 1.00 69.12 83 VAL A C 1
ATOM 655 O O . VAL A 1 83 ? 9.231 2.719 7.273 1.00 69.12 83 VAL A O 1
ATOM 658 N N . LYS A 1 84 ? 9.124 0.470 7.269 1.00 64.88 84 LYS A N 1
ATOM 659 C CA . LYS A 1 84 ? 8.314 0.365 8.494 1.00 64.88 84 LYS A CA 1
ATOM 660 C C . LYS A 1 84 ? 8.977 1.065 9.683 1.00 64.88 84 LYS A C 1
ATOM 662 O O . LYS A 1 84 ? 8.343 1.881 10.347 1.00 64.88 84 LYS A O 1
ATOM 667 N N . LYS A 1 85 ? 10.272 0.807 9.907 1.00 71.00 85 LYS A N 1
ATOM 668 C CA . LYS A 1 85 ? 11.033 1.421 11.007 1.00 71.00 85 LYS A CA 1
ATOM 669 C C . LYS A 1 85 ? 11.110 2.946 10.881 1.00 71.00 85 LYS A C 1
ATOM 671 O O . LYS A 1 85 ? 10.995 3.638 11.887 1.00 71.00 85 LYS A O 1
ATOM 676 N N . ARG A 1 86 ? 11.273 3.472 9.662 1.00 75.50 86 ARG A N 1
ATOM 677 C CA . ARG A 1 86 ? 11.308 4.923 9.411 1.00 75.50 86 ARG A 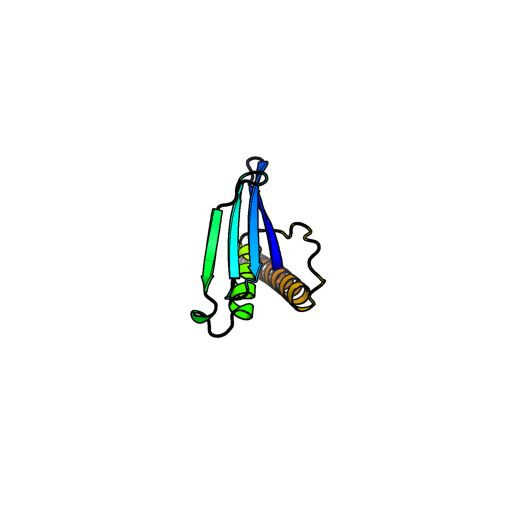CA 1
ATOM 678 C C . ARG A 1 86 ? 9.958 5.584 9.676 1.00 75.50 86 ARG A C 1
ATOM 680 O O . ARG A 1 86 ? 9.920 6.574 10.394 1.00 75.50 86 ARG A O 1
ATOM 687 N N . VAL A 1 87 ? 8.861 5.005 9.182 1.00 71.06 87 VAL A N 1
ATOM 688 C CA . VAL A 1 87 ? 7.505 5.534 9.424 1.00 71.06 87 VAL A CA 1
ATOM 689 C C . VAL A 1 87 ? 7.174 5.534 10.920 1.00 71.06 87 VAL A C 1
ATOM 691 O O . VAL A 1 87 ? 6.623 6.506 11.429 1.00 71.06 87 VAL A O 1
ATOM 694 N N . GLU A 1 88 ? 7.558 4.484 11.650 1.00 70.50 88 GLU A N 1
ATOM 695 C CA . GLU A 1 88 ? 7.343 4.414 13.099 1.00 70.50 88 GLU A CA 1
ATOM 696 C C . GLU A 1 88 ? 8.175 5.457 13.869 1.00 70.50 88 GLU A C 1
ATOM 698 O O . GLU A 1 88 ? 7.691 6.058 14.829 1.00 70.50 88 GLU A O 1
ATOM 703 N N . GLN A 1 89 ? 9.417 5.709 13.447 1.00 67.88 89 GLN A N 1
ATOM 704 C CA . GLN A 1 89 ? 10.269 6.741 14.043 1.00 67.88 89 GLN A CA 1
ATOM 705 C C . GLN A 1 89 ? 9.762 8.156 13.752 1.00 67.88 89 GLN A C 1
ATOM 707 O O . GLN A 1 89 ? 9.758 8.989 14.656 1.00 67.88 89 GLN A O 1
ATOM 712 N N . GLU A 1 90 ? 9.298 8.422 12.531 1.00 74.94 90 GLU A N 1
ATOM 713 C CA . GLU A 1 90 ? 8.696 9.706 12.159 1.00 74.94 90 GLU A CA 1
ATOM 714 C C . GLU A 1 90 ? 7.419 9.975 12.966 1.00 74.94 90 GLU A C 1
ATOM 716 O O . GLU A 1 90 ? 7.275 11.059 13.528 1.00 74.94 90 GLU A O 1
ATOM 721 N N . ALA A 1 91 ? 6.549 8.970 13.123 1.00 70.75 91 ALA A N 1
ATOM 722 C CA . ALA A 1 91 ? 5.344 9.082 13.945 1.00 70.75 91 ALA A CA 1
ATOM 723 C C . ALA A 1 91 ? 5.670 9.368 15.424 1.00 70.75 91 ALA A C 1
ATOM 725 O O . ALA A 1 91 ? 5.034 10.217 16.052 1.00 70.75 91 ALA A O 1
ATOM 726 N N . LYS A 1 92 ? 6.697 8.708 15.982 1.00 71.31 92 LYS A N 1
ATOM 727 C CA . LYS A 1 92 ? 7.170 8.975 17.353 1.00 71.31 92 LYS A CA 1
ATOM 728 C C . LYS A 1 92 ? 7.767 10.377 17.490 1.00 71.31 92 LYS A C 1
ATOM 730 O O . LYS A 1 92 ? 7.470 11.063 18.465 1.00 71.31 92 LYS A O 1
ATOM 735 N N . ALA A 1 93 ? 8.549 10.831 16.511 1.00 71.62 93 ALA A N 1
ATOM 736 C CA . ALA A 1 93 ? 9.149 12.164 16.513 1.00 71.62 93 ALA A CA 1
ATOM 737 C C . ALA A 1 93 ? 8.097 13.281 16.390 1.00 71.62 93 ALA A C 1
ATOM 739 O O . ALA A 1 93 ? 8.216 14.324 17.035 1.00 71.62 93 ALA A O 1
ATOM 740 N N . GLU A 1 94 ? 7.048 13.071 15.592 1.00 72.75 94 GLU A N 1
ATOM 741 C CA . GLU A 1 94 ? 5.937 14.016 15.471 1.00 72.75 94 GLU A CA 1
ATOM 742 C C . GLU A 1 94 ? 5.117 14.093 16.767 1.00 72.75 94 GLU A C 1
ATOM 744 O O . GLU A 1 94 ? 4.788 15.191 17.225 1.00 72.75 94 GLU A O 1
ATOM 749 N N . ALA A 1 95 ? 4.868 12.951 17.420 1.00 70.62 95 ALA A N 1
ATOM 750 C CA . ALA A 1 95 ? 4.220 12.910 18.729 1.00 70.62 95 ALA A CA 1
ATOM 751 C C . ALA A 1 95 ? 5.037 13.654 19.803 1.00 70.62 95 ALA A C 1
ATOM 753 O O . ALA A 1 95 ? 4.471 14.430 20.575 1.00 70.62 95 ALA A O 1
ATOM 754 N N . GLN A 1 96 ? 6.364 13.489 19.809 1.00 69.56 96 GLN A N 1
ATOM 755 C CA . GLN A 1 96 ? 7.261 14.178 20.745 1.00 69.56 96 GLN A CA 1
ATOM 756 C C . GLN A 1 96 ? 7.264 15.695 20.530 1.00 69.56 96 GLN A C 1
ATOM 758 O O . GLN A 1 96 ? 7.057 16.454 21.475 1.00 69.56 96 GLN A O 1
ATOM 763 N N . LYS A 1 97 ? 7.376 16.148 19.274 1.00 71.56 97 LYS A N 1
ATOM 764 C CA . LYS A 1 97 ? 7.295 17.578 18.931 1.00 71.56 97 LYS A CA 1
ATOM 765 C C . LYS A 1 97 ? 5.956 18.200 19.318 1.00 71.56 97 LYS A C 1
ATOM 767 O O . LYS A 1 97 ? 5.898 19.377 19.677 1.00 71.56 97 LYS A O 1
ATOM 772 N N . LYS A 1 98 ? 4.865 17.437 19.222 1.00 76.44 98 LYS A N 1
ATOM 773 C CA . LYS A 1 98 ? 3.538 17.901 19.631 1.00 76.44 98 LYS A CA 1
ATOM 774 C C . LYS A 1 98 ? 3.440 18.031 21.154 1.00 76.44 98 LYS A C 1
ATOM 776 O O . LYS A 1 98 ? 2.924 19.040 21.622 1.00 76.44 98 LYS A O 1
ATOM 781 N N . ALA A 1 99 ? 3.986 17.076 21.908 1.00 69.44 99 ALA A N 1
ATOM 782 C CA . ALA A 1 99 ? 4.026 17.127 23.370 1.00 69.44 99 ALA A CA 1
ATOM 783 C C . ALA A 1 99 ? 4.870 18.305 23.892 1.00 69.44 99 ALA A C 1
ATOM 785 O O . ALA A 1 99 ? 4.418 19.041 24.766 1.00 69.44 99 ALA A O 1
ATOM 786 N N . GLU A 1 100 ? 6.048 18.548 23.309 1.00 70.62 100 GLU A N 1
ATOM 787 C CA . GLU A 1 100 ? 6.901 19.687 23.683 1.00 70.62 100 GLU A CA 1
ATOM 788 C C . GLU A 1 100 ? 6.227 21.036 23.408 1.00 70.62 100 GLU A C 1
ATOM 790 O O . GLU A 1 100 ? 6.286 21.943 24.238 1.00 70.62 100 GLU A O 1
ATOM 795 N N . LYS A 1 101 ? 5.530 21.175 22.271 1.00 72.44 101 LYS A N 1
ATOM 796 C CA . LYS A 1 101 ? 4.775 22.400 21.965 1.00 72.44 101 LYS A CA 1
ATOM 797 C C . LYS A 1 101 ? 3.641 22.662 22.953 1.00 72.44 101 LYS A C 1
ATOM 799 O O . LYS A 1 101 ? 3.396 23.822 23.275 1.00 72.44 101 LYS A O 1
ATOM 804 N N . GLU A 1 102 ? 2.942 21.627 23.410 1.00 73.00 102 GLU A N 1
ATOM 805 C CA . GLU A 1 102 ? 1.864 21.780 24.394 1.00 73.00 102 GLU A CA 1
ATOM 806 C C . GLU A 1 102 ? 2.414 22.134 25.784 1.00 73.00 102 GLU A C 1
ATOM 808 O O . GLU A 1 102 ? 1.909 23.059 26.418 1.00 73.00 102 GLU A O 1
ATOM 813 N N . LEU A 1 103 ? 3.520 21.515 26.214 1.00 68.81 103 LEU A N 1
ATOM 814 C CA . LEU A 1 103 ? 4.188 21.875 27.470 1.00 68.81 103 LEU A CA 1
ATOM 815 C C . LEU A 1 103 ? 4.706 23.326 27.450 1.00 68.81 103 LEU A C 1
ATOM 817 O O . LEU A 1 103 ? 4.547 24.062 28.424 1.00 68.81 103 LEU A O 1
ATOM 821 N N . ALA A 1 104 ? 5.259 23.772 26.317 1.00 69.94 104 ALA A N 1
ATOM 822 C CA . ALA A 1 104 ? 5.726 25.146 26.141 1.00 69.94 104 ALA A CA 1
ATOM 823 C C . ALA A 1 104 ? 4.585 26.178 26.172 1.00 69.94 104 ALA A C 1
ATOM 825 O O . ALA A 1 104 ? 4.794 27.303 26.621 1.00 69.94 104 ALA A O 1
ATOM 826 N N . LYS A 1 105 ? 3.375 25.822 25.718 1.00 70.38 105 LYS A N 1
ATOM 827 C CA . LYS A 1 105 ? 2.195 26.694 25.856 1.00 70.38 105 LYS A CA 1
ATOM 828 C C . LYS A 1 105 ? 1.757 26.820 27.312 1.00 70.38 105 LYS A C 1
ATOM 830 O O . LYS A 1 105 ? 1.492 27.935 27.746 1.00 70.38 105 LYS A O 1
ATOM 835 N N . ILE A 1 106 ? 1.711 25.710 28.050 1.00 63.97 106 ILE A N 1
ATOM 836 C CA . ILE A 1 106 ? 1.296 25.688 29.462 1.00 63.97 106 ILE A CA 1
ATOM 837 C C . ILE A 1 106 ? 2.275 26.503 30.319 1.00 63.97 106 ILE A C 1
ATOM 839 O O . ILE A 1 106 ? 1.857 27.407 31.034 1.00 63.97 106 ILE A O 1
ATOM 843 N N . SER A 1 107 ? 3.584 26.307 30.134 1.00 62.38 107 SER A N 1
ATOM 844 C CA . SER A 1 107 ? 4.621 27.092 30.826 1.00 62.38 107 SER A CA 1
ATOM 845 C C . SER A 1 107 ? 4.519 28.603 30.565 1.00 62.38 107 SER A C 1
ATOM 847 O O . SER A 1 107 ? 4.806 29.414 31.446 1.00 62.38 107 SER A O 1
ATOM 849 N N . LYS A 1 108 ? 4.091 29.003 29.362 1.00 60.53 108 LYS A N 1
ATOM 850 C CA . LYS A 1 108 ? 3.929 30.418 29.008 1.00 60.53 108 LYS A CA 1
ATOM 851 C C . LYS A 1 108 ? 2.686 31.046 29.642 1.00 60.53 108 LYS A C 1
ATOM 853 O O . LYS A 1 108 ? 2.673 32.255 29.836 1.00 60.53 108 LYS A O 1
ATOM 858 N N . ILE A 1 109 ? 1.671 30.245 29.966 1.00 58.97 109 ILE A N 1
ATOM 859 C CA . ILE A 1 109 ? 0.464 30.688 30.677 1.00 58.97 109 ILE A CA 1
ATOM 860 C C . ILE A 1 109 ? 0.780 30.900 32.164 1.00 58.97 109 ILE A C 1
ATOM 862 O O . ILE A 1 109 ? 0.429 31.947 32.706 1.00 58.97 109 ILE A O 1
ATOM 866 N N . ASP A 1 110 ? 1.527 29.988 32.792 1.00 56.56 110 ASP A N 1
ATOM 867 C CA . ASP A 1 110 ? 1.918 30.115 34.205 1.00 56.56 110 ASP A CA 1
ATOM 868 C C . ASP A 1 110 ? 2.808 31.347 34.451 1.00 56.56 110 ASP A C 1
ATOM 870 O O . ASP A 1 110 ? 2.600 32.093 35.407 1.00 56.56 110 ASP A O 1
ATOM 874 N N . SER A 1 111 ? 3.729 31.651 33.528 1.00 56.00 111 SER A N 1
ATOM 875 C CA . SER A 1 111 ? 4.564 32.862 33.597 1.00 56.00 111 SER A CA 1
ATOM 876 C C . SER A 1 111 ? 3.774 34.173 33.486 1.00 56.00 111 SER A C 1
ATOM 878 O O . SER A 1 111 ? 4.263 35.205 33.942 1.00 56.00 111 SER A O 1
ATOM 880 N N . VAL A 1 112 ? 2.594 34.167 32.859 1.00 57.66 112 VAL A N 1
ATOM 881 C CA . VAL A 1 112 ? 1.737 35.360 32.752 1.00 57.66 112 VAL A CA 1
ATOM 882 C C . VAL A 1 112 ? 0.926 35.554 34.034 1.00 57.66 112 VAL A C 1
ATOM 884 O O . VAL A 1 112 ? 0.743 36.691 34.462 1.00 57.66 112 VAL A O 1
ATOM 887 N N . PHE A 1 113 ? 0.507 34.468 34.691 1.00 53.91 113 PHE A N 1
ATOM 888 C CA . PHE A 1 113 ? -0.199 34.533 35.974 1.00 53.91 113 PHE A CA 1
ATOM 889 C C . PHE A 1 113 ? 0.714 34.907 37.154 1.00 53.91 113 PHE A C 1
ATOM 891 O O . PHE A 1 113 ? 0.270 35.625 38.046 1.00 53.91 113 PHE A O 1
ATOM 898 N N . SER A 1 114 ? 1.994 34.513 37.151 1.00 54.56 114 SER A N 1
ATOM 899 C CA . SER A 1 114 ? 2.949 34.892 38.212 1.00 54.56 114 SER A CA 1
ATOM 900 C C . SER A 1 114 ? 3.391 36.362 38.199 1.00 54.56 114 SER A C 1
ATOM 902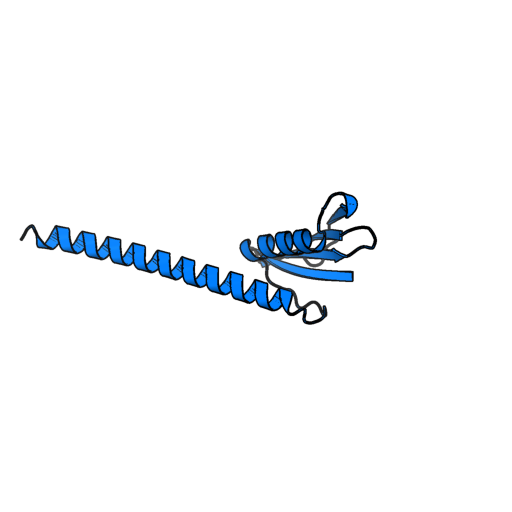 O O . SER A 1 114 ? 4.043 36.789 39.141 1.00 54.56 114 SER A O 1
ATOM 904 N N . ASN A 1 115 ? 3.063 37.140 37.162 1.00 55.06 115 ASN A N 1
ATOM 905 C CA . ASN A 1 115 ? 3.46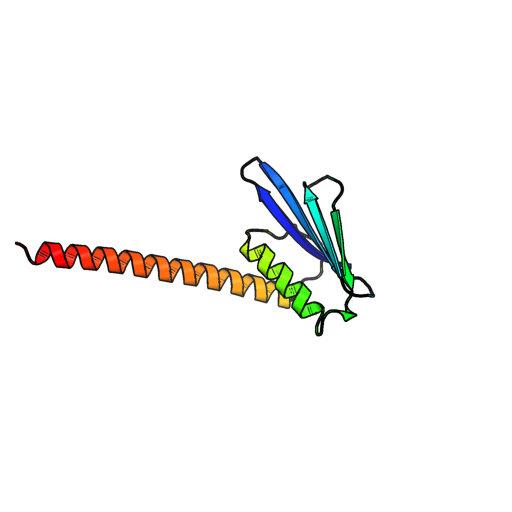7 38.549 37.031 1.00 55.06 115 ASN A CA 1
ATOM 906 C C . ASN A 1 115 ? 2.340 39.540 37.404 1.00 55.06 115 ASN A C 1
ATOM 908 O O . ASN A 1 115 ? 2.439 40.731 37.104 1.00 55.06 115 ASN A O 1
ATOM 912 N N . TRP A 1 116 ? 1.245 39.036 37.986 1.00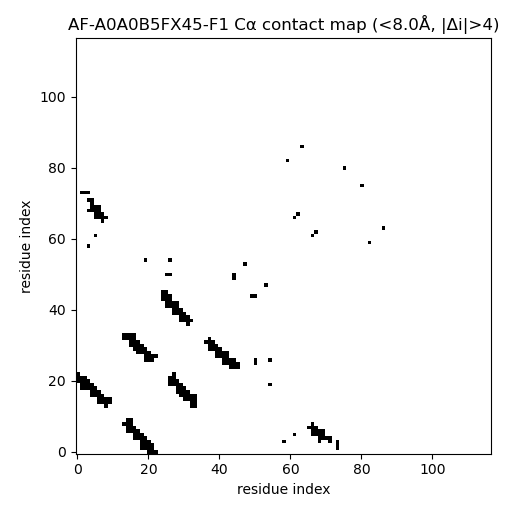 53.69 116 TRP A N 1
ATOM 913 C CA . TRP A 1 116 ? 0.037 39.789 38.359 1.00 53.69 116 TRP A CA 1
ATOM 914 C C . TRP A 1 116 ? -0.327 39.680 39.855 1.00 53.69 116 TRP A C 1
ATOM 916 O O . TRP A 1 116 ? -1.373 40.184 40.261 1.00 53.69 116 TRP A O 1
ATOM 926 N N . PHE A 1 117 ? 0.534 39.051 40.661 1.00 46.97 117 PHE A N 1
ATOM 927 C CA . PHE A 1 117 ? 0.497 39.012 42.128 1.00 46.97 117 PHE A CA 1
ATOM 928 C C . PHE A 1 117 ? 1.873 39.409 42.665 1.00 46.97 117 PHE A C 1
ATOM 930 O O . PHE A 1 117 ? 1.916 40.079 43.720 1.00 46.97 117 PHE A O 1
#

Mean predicted aligned error: 12.69 Å

Foldseek 3Di:
DWDFWWWDQDPVRWIKIWTWADDPQAIKIWIDTPPDDTDMDDDGPVVDPDRVVVVVVVVLVVVVVVIDGDPDPDDPDVVVVVSVVVVVVVVVVVVVVVVVVVVVVVVVVVVVVVVPD